Protei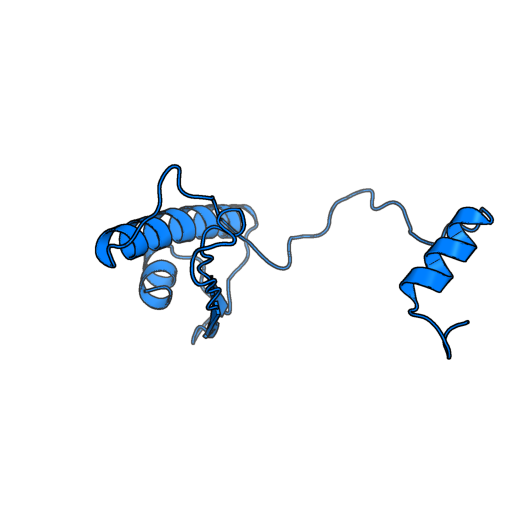n AF-A0A925KPD7-F1 (afdb_monomer)

Radius of gyration: 19.52 Å; Cα contacts (8 Å, |Δi|>4): 108; chains: 1; bounding box: 54×29×45 Å

Mean predicted aligned error: 7.33 Å

Foldseek 3Di:
DVVVDPPVVVLVVCVVVVNPSDDDDPDDDQDPDFFFDDDDPDDDDDPVVVLVVLLVGLLVSLVVCVVSVHWDQKDKDWDWDDPVPPVDDTDIDMDMGGDPDTHSDSVSRSVRRD

Structure (mmCIF, N/CA/C/O backbone):
data_AF-A0A925KPD7-F1
#
_entry.id   AF-A0A925KPD7-F1
#
loop_
_atom_site.group_PDB
_atom_site.id
_atom_site.type_symbol
_atom_site.label_atom_id
_atom_site.label_alt_id
_atom_site.label_comp_id
_atom_site.label_asym_id
_atom_site.label_entity_id
_atom_site.label_seq_id
_atom_site.pdbx_PDB_ins_code
_atom_site.Cartn_x
_atom_site.Cartn_y
_atom_site.Cartn_z
_at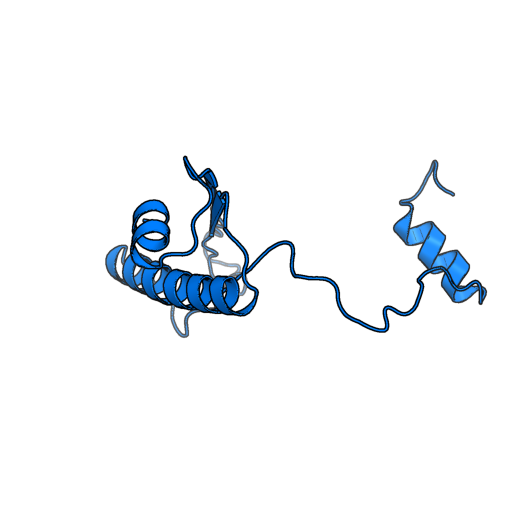om_site.occupancy
_atom_site.B_iso_or_equiv
_atom_site.auth_seq_id
_atom_site.auth_comp_id
_atom_site.auth_asym_id
_atom_site.auth_atom_id
_atom_site.pdbx_PDB_model_num
ATOM 1 N N . MET A 1 1 ? 35.034 -10.881 5.343 1.00 62.22 1 MET A N 1
ATOM 2 C CA . MET A 1 1 ? 34.018 -9.884 5.764 1.00 62.22 1 MET A CA 1
ATOM 3 C C . MET A 1 1 ? 32.600 -10.379 5.494 1.00 62.22 1 MET A C 1
ATOM 5 O O . MET A 1 1 ? 31.810 -10.313 6.424 1.00 62.22 1 MET A O 1
ATOM 9 N N . ARG A 1 2 ? 32.299 -10.940 4.310 1.00 62.38 2 ARG A N 1
ATOM 10 C CA . ARG A 1 2 ? 30.981 -11.535 3.984 1.00 62.38 2 ARG A CA 1
ATOM 11 C C . ARG A 1 2 ? 30.496 -12.649 4.915 1.00 62.38 2 ARG A C 1
ATOM 13 O O . ARG A 1 2 ? 29.308 -12.709 5.187 1.00 62.38 2 ARG A O 1
ATOM 20 N N . ASP A 1 3 ? 31.399 -13.463 5.458 1.00 72.25 3 ASP A N 1
ATOM 21 C CA . ASP A 1 3 ? 31.005 -14.567 6.355 1.00 72.25 3 ASP A CA 1
ATOM 22 C C . ASP A 1 3 ? 30.599 -14.100 7.763 1.00 72.25 3 ASP A C 1
ATOM 24 O O . ASP A 1 3 ? 30.051 -14.870 8.543 1.00 72.25 3 ASP A O 1
ATOM 28 N N . ARG A 1 4 ? 30.889 -12.838 8.113 1.00 75.12 4 ARG A N 1
ATOM 29 C CA . ARG A 1 4 ? 30.629 -12.267 9.448 1.00 75.12 4 ARG A CA 1
ATOM 30 C C . ARG A 1 4 ? 29.674 -11.077 9.434 1.00 75.12 4 ARG A C 1
ATOM 32 O O . ARG A 1 4 ? 29.103 -10.758 10.471 1.00 75.12 4 ARG A O 1
ATOM 39 N N . PHE A 1 5 ? 29.525 -10.401 8.297 1.00 78.12 5 PHE A N 1
ATOM 40 C CA . PHE A 1 5 ? 28.769 -9.160 8.175 1.00 78.12 5 PHE A CA 1
ATOM 41 C C . PHE A 1 5 ? 28.046 -9.085 6.831 1.00 78.12 5 PHE A C 1
ATOM 43 O O . PHE A 1 5 ? 28.452 -9.714 5.855 1.00 78.12 5 PHE A O 1
ATOM 50 N N . SER A 1 6 ? 26.977 -8.288 6.772 1.00 85.12 6 SER A N 1
ATOM 51 C CA . SER A 1 6 ? 26.189 -8.138 5.549 1.00 85.12 6 SER A CA 1
ATOM 52 C C . SER A 1 6 ? 27.018 -7.542 4.406 1.00 85.12 6 SER A C 1
ATOM 54 O O . SER A 1 6 ? 27.937 -6.746 4.614 1.00 85.12 6 SER A O 1
ATOM 56 N N . VAL A 1 7 ? 26.630 -7.867 3.170 1.00 82.69 7 VAL A N 1
ATOM 57 C CA . VAL A 1 7 ? 27.203 -7.273 1.947 1.00 82.69 7 VAL A CA 1
ATOM 58 C C . VAL A 1 7 ? 27.102 -5.740 1.964 1.00 82.69 7 VAL A C 1
ATOM 60 O O . VAL A 1 7 ? 27.928 -5.057 1.364 1.00 82.69 7 VAL A O 1
ATOM 63 N N . VAL A 1 8 ? 26.125 -5.184 2.692 1.00 83.88 8 VAL A N 1
ATOM 64 C CA . VAL A 1 8 ? 25.983 -3.736 2.893 1.00 83.88 8 VAL A CA 1
ATOM 65 C C . VAL A 1 8 ? 27.158 -3.180 3.693 1.00 83.88 8 VAL A C 1
ATOM 67 O O . VAL A 1 8 ? 27.782 -2.230 3.235 1.00 83.88 8 VAL A O 1
ATOM 70 N N . MET A 1 9 ? 27.516 -3.794 4.828 1.00 85.12 9 MET A N 1
ATOM 71 C CA . MET A 1 9 ? 28.649 -3.329 5.638 1.00 85.12 9 MET A CA 1
ATOM 72 C C . MET A 1 9 ? 29.960 -3.382 4.843 1.00 85.12 9 MET A C 1
ATOM 74 O O . MET A 1 9 ? 30.741 -2.435 4.873 1.00 85.12 9 MET A O 1
ATOM 78 N N . GLU A 1 10 ? 30.191 -4.466 4.102 1.00 85.12 10 GLU A N 1
ATOM 79 C CA . GLU A 1 10 ? 31.385 -4.602 3.265 1.00 85.12 10 GLU A CA 1
ATOM 80 C C . GLU A 1 10 ? 31.469 -3.490 2.206 1.00 85.12 10 GLU A C 1
ATOM 82 O O . GLU A 1 10 ? 32.511 -2.847 2.073 1.00 85.12 10 GLU A O 1
ATOM 87 N N . ARG A 1 11 ? 30.363 -3.203 1.505 1.00 83.06 11 ARG A N 1
ATOM 88 C CA . ARG A 1 11 ? 30.287 -2.107 0.525 1.00 83.06 11 ARG A CA 1
ATOM 89 C C . ARG A 1 11 ? 30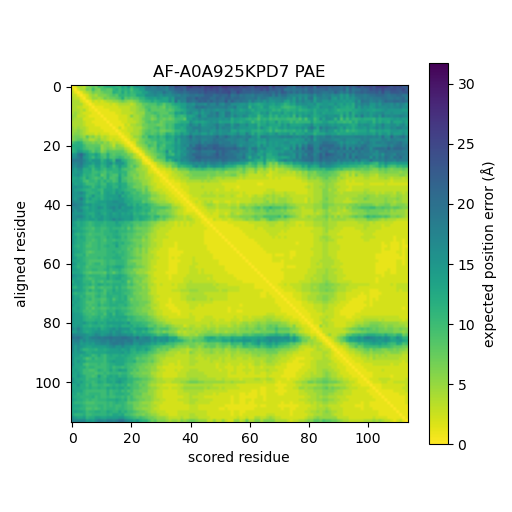.499 -0.739 1.165 1.00 83.06 11 ARG A C 1
ATOM 91 O O . ARG A 1 11 ? 31.162 0.101 0.569 1.00 83.06 11 ARG A O 1
ATOM 98 N N . THR A 1 12 ? 29.987 -0.514 2.375 1.00 83.81 12 THR A N 1
ATOM 99 C CA . THR A 1 12 ? 30.240 0.724 3.124 1.00 83.81 12 THR A CA 1
ATOM 100 C C . THR A 1 12 ? 31.726 0.880 3.444 1.00 83.81 12 THR A C 1
ATOM 102 O O . THR A 1 12 ? 32.285 1.946 3.205 1.00 83.81 12 THR A O 1
ATOM 105 N N . VAL A 1 13 ? 32.394 -0.179 3.918 1.00 87.25 13 VAL A N 1
ATOM 106 C CA . VAL A 1 13 ? 33.840 -0.150 4.202 1.00 87.25 13 VAL A CA 1
ATOM 107 C C . VAL A 1 13 ? 34.650 0.119 2.934 1.00 87.25 13 VAL A C 1
ATOM 109 O O . VAL A 1 13 ? 35.588 0.912 2.967 1.00 87.25 13 VAL A O 1
ATOM 112 N N . MET A 1 14 ? 34.295 -0.511 1.814 1.00 85.50 14 MET A N 1
ATOM 113 C CA . MET A 1 14 ? 34.955 -0.271 0.528 1.00 85.50 14 MET A CA 1
ATOM 114 C C . MET A 1 14 ? 34.718 1.163 0.018 1.00 85.50 14 MET A C 1
ATOM 116 O O . MET A 1 14 ? 35.670 1.816 -0.403 1.00 85.50 14 MET A O 1
ATOM 120 N N . GLY A 1 15 ? 33.497 1.690 0.156 1.00 85.44 15 GLY A N 1
ATOM 121 C CA . GLY A 1 15 ? 33.158 3.083 -0.152 1.00 85.44 15 GLY A CA 1
ATOM 122 C C . GLY A 1 15 ? 33.977 4.095 0.650 1.00 85.44 15 GLY A C 1
ATOM 123 O O . GLY A 1 15 ? 34.561 5.010 0.076 1.00 85.44 15 GLY A O 1
ATOM 124 N N . LEU A 1 16 ? 34.101 3.890 1.966 1.00 87.38 16 LEU A N 1
ATOM 125 C CA . LEU A 1 16 ? 34.934 4.729 2.841 1.00 87.38 16 LEU A CA 1
ATOM 126 C C . LEU A 1 16 ? 36.432 4.642 2.510 1.00 87.38 16 LEU A C 1
ATOM 128 O O . LEU A 1 16 ? 37.184 5.561 2.817 1.00 87.38 16 LEU A O 1
ATOM 132 N N . ARG A 1 17 ? 36.868 3.557 1.862 1.00 89.31 17 ARG A N 1
ATOM 133 C CA . ARG A 1 17 ? 38.230 3.384 1.331 1.00 89.31 17 ARG A CA 1
ATOM 134 C C . ARG A 1 17 ? 38.409 3.972 -0.075 1.00 89.31 17 ARG A C 1
ATOM 136 O O . ARG A 1 17 ? 39.431 3.721 -0.703 1.00 89.31 17 ARG A O 1
ATOM 143 N N . GLY A 1 18 ? 37.432 4.730 -0.574 1.00 84.25 18 GLY A N 1
ATOM 144 C CA . GLY A 1 18 ? 37.491 5.390 -1.879 1.00 84.25 18 GLY A CA 1
ATOM 145 C C . GLY A 1 18 ? 37.152 4.486 -3.066 1.00 84.25 18 GLY A C 1
ATOM 146 O O . GLY A 1 18 ? 37.285 4.912 -4.210 1.00 84.25 18 GLY A O 1
ATOM 147 N N . VAL A 1 19 ? 36.695 3.252 -2.832 1.00 83.81 19 VAL A N 1
ATOM 148 C CA . VAL A 1 19 ? 36.223 2.369 -3.904 1.00 83.81 19 VAL A CA 1
ATOM 149 C C . VAL A 1 19 ? 34.765 2.705 -4.196 1.00 83.81 19 VAL A C 1
ATOM 151 O O . VAL A 1 19 ? 33.897 2.494 -3.349 1.00 83.81 19 VAL A O 1
ATOM 154 N N . SER A 1 20 ? 34.471 3.202 -5.398 1.00 79.00 20 SER A N 1
ATOM 155 C CA . SER A 1 20 ? 33.087 3.449 -5.815 1.00 79.00 20 SER A CA 1
ATOM 156 C C . SER A 1 20 ? 32.313 2.127 -5.888 1.00 79.00 20 SER A C 1
ATOM 158 O O . SER A 1 20 ? 32.510 1.320 -6.792 1.00 79.00 20 SER A O 1
ATOM 160 N N . CYS A 1 21 ? 31.464 1.877 -4.889 1.00 74.88 21 CYS A N 1
ATOM 161 C CA . CYS A 1 21 ? 30.694 0.634 -4.751 1.00 74.88 21 CYS A CA 1
ATOM 162 C C . CYS A 1 21 ? 29.244 0.758 -5.244 1.00 74.88 21 CYS A C 1
ATOM 164 O O . CYS A 1 21 ? 28.509 -0.232 -5.238 1.00 74.88 21 CYS A O 1
ATOM 166 N N . LEU A 1 22 ? 28.823 1.967 -5.622 1.00 71.94 22 LEU A N 1
ATOM 167 C CA . LEU A 1 22 ? 27.496 2.292 -6.135 1.00 71.94 22 LEU A CA 1
ATOM 168 C C . LEU A 1 22 ? 27.679 3.176 -7.367 1.00 71.94 22 LEU A C 1
ATOM 170 O O . LEU A 1 22 ? 28.308 4.229 -7.282 1.00 71.94 22 LEU A O 1
ATOM 174 N N . ALA A 1 23 ? 27.149 2.739 -8.507 1.00 72.25 23 ALA A N 1
ATOM 175 C CA . ALA A 1 23 ? 27.098 3.582 -9.691 1.00 72.25 23 ALA A CA 1
ATOM 176 C C . ALA A 1 23 ? 26.094 4.719 -9.461 1.00 72.25 23 ALA A C 1
ATOM 178 O O . ALA A 1 23 ? 25.049 4.513 -8.839 1.00 72.25 23 ALA A O 1
ATOM 179 N N . LEU A 1 24 ? 26.413 5.911 -9.961 1.00 70.81 24 LEU A N 1
ATOM 180 C CA . LEU A 1 24 ? 25.458 7.008 -9.997 1.00 70.81 24 LEU A CA 1
ATOM 181 C C . LEU A 1 24 ? 24.394 6.672 -11.052 1.00 70.81 24 LEU A C 1
ATOM 183 O O . LEU A 1 24 ? 24.722 6.480 -12.220 1.00 70.81 24 LEU A O 1
ATOM 187 N N . GLU A 1 25 ? 23.133 6.566 -10.644 1.00 70.75 25 GLU A N 1
ATOM 188 C CA . GLU A 1 25 ? 22.024 6.391 -11.583 1.00 70.75 25 GLU A CA 1
ATOM 189 C C . GLU A 1 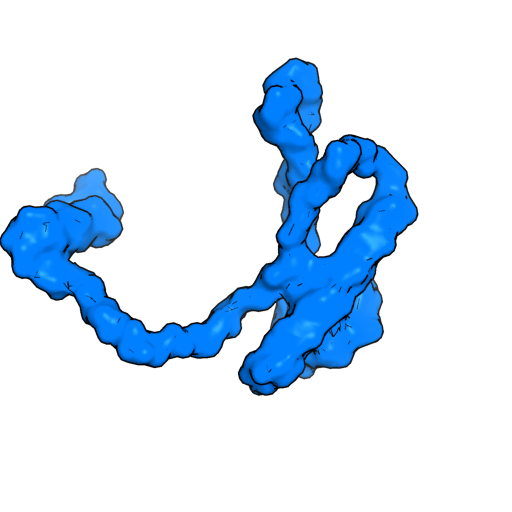25 ? 21.656 7.759 -12.178 1.00 70.75 25 GLU A C 1
ATOM 191 O O . GLU A 1 25 ? 21.148 8.628 -11.473 1.00 70.75 25 GLU A O 1
ATOM 196 N N . GLU A 1 26 ? 21.914 7.964 -13.473 1.00 70.00 26 GLU A N 1
ATOM 197 C CA . GLU A 1 26 ? 21.578 9.218 -14.175 1.00 70.00 26 GLU A CA 1
ATOM 198 C C . GLU A 1 26 ? 20.065 9.388 -14.389 1.00 70.00 26 GLU A C 1
ATOM 200 O O . GLU A 1 26 ? 19.551 10.506 -14.431 1.00 70.00 26 GLU A O 1
ATOM 205 N N . VAL A 1 27 ? 19.334 8.272 -14.487 1.00 78.19 27 VAL A N 1
ATOM 206 C CA . VAL A 1 27 ? 17.873 8.235 -14.611 1.00 78.19 27 VAL A CA 1
ATOM 207 C C . VAL A 1 27 ? 17.323 7.235 -13.605 1.00 78.19 27 VAL A C 1
ATOM 209 O O . VAL A 1 27 ? 17.661 6.052 -13.647 1.00 78.19 27 VAL A O 1
ATOM 212 N N . ALA A 1 28 ? 16.447 7.702 -12.714 1.00 79.88 28 ALA A N 1
ATOM 213 C CA . ALA A 1 28 ? 15.823 6.839 -11.721 1.00 79.88 28 ALA A CA 1
ATOM 214 C C . ALA A 1 28 ? 14.949 5.769 -12.409 1.00 79.88 28 ALA A C 1
ATOM 216 O O . ALA A 1 28 ? 14.082 6.120 -13.220 1.00 79.88 28 ALA A O 1
ATOM 217 N N . PRO A 1 29 ? 15.123 4.475 -12.086 1.00 85.62 29 PRO A N 1
ATOM 218 C CA . PRO A 1 29 ? 14.328 3.416 -12.686 1.00 85.62 29 PRO A CA 1
ATOM 219 C C . PRO A 1 29 ? 12.844 3.537 -12.295 1.00 85.62 29 PRO A C 1
ATOM 221 O O . PRO A 1 29 ? 12.514 4.089 -11.236 1.00 85.62 29 PRO A O 1
ATOM 224 N N . PRO A 1 30 ? 11.922 2.979 -13.105 1.00 87.50 30 PRO A N 1
ATOM 225 C CA . PRO A 1 30 ? 10.508 2.917 -12.756 1.00 87.50 30 PRO A CA 1
ATOM 226 C C . PRO A 1 30 ? 10.299 2.289 -11.376 1.00 87.50 30 PRO A C 1
ATOM 228 O O . PRO A 1 30 ? 10.925 1.284 -11.023 1.00 87.50 30 PRO A O 1
ATOM 231 N N . LYS A 1 31 ? 9.391 2.865 -10.583 1.00 89.81 31 LYS A N 1
ATOM 232 C CA . LYS A 1 31 ? 9.130 2.370 -9.231 1.00 89.81 31 LYS A CA 1
ATOM 233 C C . LYS A 1 31 ? 8.542 0.968 -9.301 1.00 89.81 31 LYS A C 1
ATOM 235 O O . LYS A 1 31 ? 7.533 0.755 -9.968 1.00 89.81 31 LYS A O 1
ATOM 240 N N . LYS A 1 32 ? 9.135 0.042 -8.549 1.00 92.12 32 LYS A N 1
ATOM 241 C CA . LYS A 1 32 ? 8.627 -1.332 -8.392 1.00 92.12 32 LYS A CA 1
ATOM 242 C C . LYS A 1 32 ? 7.430 -1.421 -7.439 1.00 92.12 32 LYS A C 1
ATOM 244 O O . LYS A 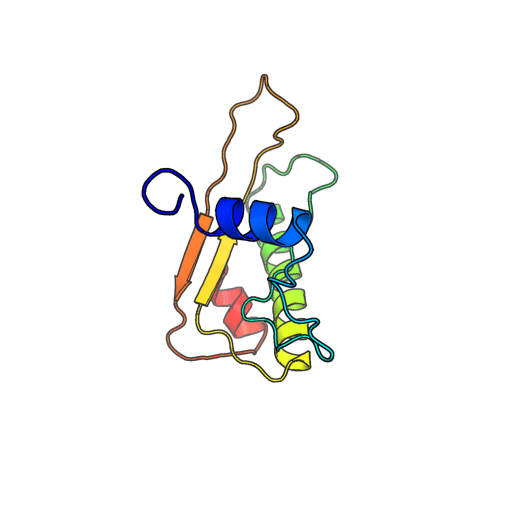1 32 ? 6.741 -2.431 -7.421 1.00 92.12 32 LYS A O 1
ATOM 249 N N . GLN A 1 33 ? 7.195 -0.376 -6.644 1.00 94.25 33 GLN A N 1
ATOM 250 C CA . GLN A 1 33 ? 6.074 -0.256 -5.713 1.00 94.25 33 GLN A CA 1
ATOM 251 C C . GLN A 1 33 ? 5.571 1.190 -5.681 1.00 94.25 33 GLN A C 1
ATOM 253 O O . GLN A 1 33 ? 6.363 2.137 -5.711 1.00 94.25 33 GLN A O 1
ATOM 258 N N . ILE A 1 34 ? 4.252 1.366 -5.603 1.00 95.62 34 ILE A N 1
ATOM 259 C CA . ILE A 1 34 ? 3.609 2.679 -5.526 1.00 95.62 34 ILE A CA 1
ATOM 260 C C . ILE A 1 34 ? 2.810 2.762 -4.237 1.00 95.62 34 ILE A C 1
ATOM 262 O O . ILE A 1 34 ? 1.809 2.076 -4.066 1.00 95.62 34 ILE A O 1
ATOM 266 N N . THR A 1 35 ? 3.234 3.669 -3.360 1.00 95.62 35 THR A N 1
ATOM 267 C CA . THR A 1 35 ? 2.611 3.858 -2.051 1.00 95.62 35 THR A CA 1
ATOM 268 C C . THR A 1 35 ? 2.006 5.252 -1.935 1.00 95.62 35 THR A C 1
ATOM 270 O O . THR A 1 35 ? 2.553 6.268 -2.396 1.00 95.62 35 THR A O 1
ATOM 273 N N . SER A 1 36 ? 0.851 5.316 -1.285 1.00 95.50 36 SER A N 1
ATOM 274 C CA . SER A 1 36 ? 0.265 6.551 -0.787 1.00 95.50 36 SER A CA 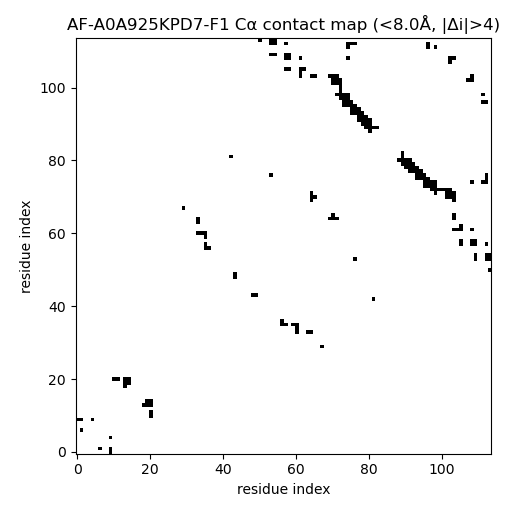1
ATOM 275 C C . SER A 1 36 ? -0.139 6.328 0.662 1.00 95.50 36 SER A C 1
ATOM 277 O O . SER A 1 36 ? -1.151 5.701 0.926 1.00 95.50 36 SER A O 1
ATOM 279 N N . SER A 1 37 ? 0.664 6.821 1.597 1.00 93.19 37 SER A N 1
ATOM 280 C CA . SER A 1 37 ? 0.384 6.742 3.030 1.00 93.19 37 SER A CA 1
ATOM 281 C C . SER A 1 37 ? 0.588 8.109 3.678 1.00 93.19 37 SER A C 1
ATOM 283 O O . SER A 1 37 ? 1.382 8.940 3.208 1.00 93.19 37 SER A O 1
ATOM 285 N N . ARG A 1 38 ? -0.182 8.369 4.733 1.00 90.38 38 ARG A N 1
ATOM 286 C CA . ARG A 1 38 ? -0.113 9.572 5.564 1.00 90.38 38 ARG A CA 1
ATOM 287 C C . ARG A 1 38 ? -0.474 9.191 6.994 1.00 90.38 38 ARG A C 1
ATOM 289 O O . ARG A 1 38 ? -1.339 8.344 7.196 1.00 90.38 38 ARG A O 1
ATOM 296 N N . SER A 1 39 ? 0.176 9.833 7.956 1.00 90.06 39 SER A N 1
ATOM 297 C CA . SER A 1 39 ? -0.273 9.802 9.346 1.00 90.06 39 SER A CA 1
ATOM 298 C C . SER A 1 39 ? -1.556 10.617 9.484 1.00 90.06 39 SER A C 1
ATOM 300 O O . SER A 1 39 ? -1.722 11.634 8.806 1.00 90.06 39 SER A O 1
ATOM 302 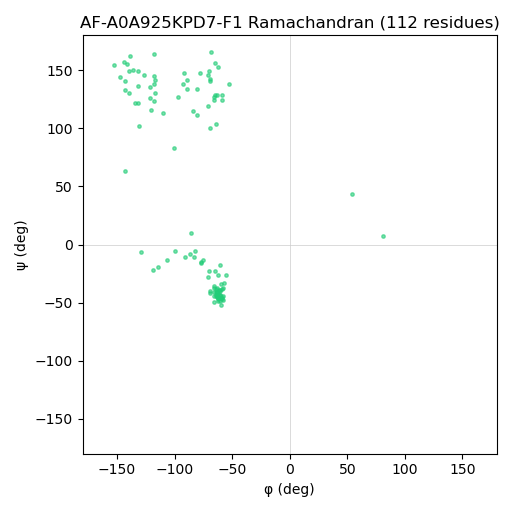N N . PHE A 1 40 ? -2.447 10.181 10.366 1.00 89.75 40 PHE A N 1
ATOM 303 C CA . PHE A 1 40 ? -3.635 10.944 10.728 1.00 89.75 40 PHE A CA 1
ATOM 304 C C . PHE A 1 40 ? -3.265 12.067 11.704 1.00 89.75 40 PHE A C 1
ATOM 306 O O . PHE A 1 40 ? -2.348 11.913 12.510 1.00 89.75 40 PHE A O 1
ATOM 313 N N . GLY A 1 41 ? -3.970 13.201 11.627 1.00 87.81 41 GLY A N 1
ATOM 314 C CA . GLY A 1 41 ? -3.770 14.316 12.562 1.00 87.81 41 GLY A CA 1
ATOM 315 C C . GLY A 1 41 ? -4.255 14.005 13.982 1.00 87.81 41 GLY A C 1
ATOM 316 O O . GLY A 1 41 ? -3.779 14.602 14.942 1.00 87.81 41 GLY A O 1
ATOM 317 N N . GLN A 1 42 ? -5.177 13.051 14.111 1.00 87.50 42 GLN A N 1
ATOM 318 C CA . GLN A 1 42 ? -5.694 12.527 15.372 1.00 87.50 42 GLN A CA 1
ATOM 319 C C . GLN A 1 42 ? -5.836 11.005 15.272 1.00 87.50 42 GLN A C 1
ATOM 321 O O . GLN A 1 42 ? -5.821 10.449 14.173 1.00 87.50 42 GLN A O 1
ATOM 326 N N . SER A 1 43 ? -5.944 10.322 16.412 1.00 88.50 43 SER A N 1
ATOM 327 C CA . SER A 1 43 ? -6.163 8.874 16.431 1.00 88.50 43 SER A CA 1
ATOM 328 C C . SER A 1 43 ? -7.530 8.527 15.842 1.00 88.50 43 SER A C 1
ATOM 330 O O . SER A 1 43 ? -8.545 9.032 16.310 1.00 88.50 43 SER A O 1
ATOM 332 N N . VAL A 1 44 ? -7.543 7.630 14.857 1.00 90.19 44 VAL A N 1
ATOM 333 C CA . VAL A 1 44 ? -8.763 7.104 14.233 1.00 90.19 44 VAL A CA 1
ATOM 334 C C . VAL A 1 44 ? -9.111 5.764 14.873 1.00 90.19 44 VAL A C 1
ATOM 336 O O . VAL A 1 44 ? -8.271 4.865 14.911 1.00 90.19 44 VAL A O 1
ATOM 339 N N . ALA A 1 45 ? -10.345 5.632 15.357 1.00 88.56 45 ALA A N 1
ATOM 340 C CA . ALA A 1 45 ? -10.865 4.392 15.944 1.00 88.56 45 ALA A CA 1
ATOM 341 C C . ALA A 1 45 ? -12.013 3.772 15.126 1.00 88.56 45 ALA A C 1
ATOM 343 O O . ALA A 1 45 ? -12.299 2.584 15.265 1.00 88.56 45 ALA A O 1
ATOM 344 N N . GLY A 1 46 ? -12.673 4.557 14.267 1.00 93.19 46 GLY A N 1
ATOM 345 C CA . GLY A 1 46 ? -13.807 4.105 13.471 1.00 93.19 46 GLY A CA 1
ATOM 346 C C . GLY A 1 46 ? -13.390 3.324 12.225 1.00 93.19 46 GLY A C 1
ATOM 347 O O . GLY A 1 46 ? -12.547 3.768 11.446 1.00 93.19 46 GLY A O 1
ATOM 348 N N . LEU A 1 47 ? -14.047 2.187 11.976 1.00 92.81 47 LEU A N 1
ATOM 349 C CA . LEU A 1 47 ? -13.845 1.422 10.741 1.00 92.81 47 LEU A CA 1
ATOM 350 C C . LEU A 1 47 ? -14.207 2.249 9.499 1.00 92.81 47 LEU A C 1
ATOM 352 O O . LEU A 1 47 ? -13.512 2.177 8.491 1.00 92.81 47 LEU A O 1
ATOM 356 N N . GLN A 1 48 ? -15.272 3.049 9.569 1.00 94.94 48 GLN A N 1
ATOM 357 C CA . GLN A 1 48 ? -15.721 3.872 8.446 1.00 94.94 48 GLN A CA 1
ATOM 358 C C . GLN A 1 48 ? -14.662 4.904 8.027 1.00 94.94 48 GLN A C 1
ATOM 360 O O . GLN A 1 48 ? -14.313 4.980 6.852 1.00 94.94 48 GLN A O 1
ATOM 365 N N . GLU A 1 49 ? -14.079 5.616 8.992 1.00 93.88 49 GLU A N 1
ATOM 366 C CA . GLU A 1 49 ? -12.994 6.576 8.752 1.00 93.88 49 GLU A CA 1
ATOM 367 C C . GLU A 1 49 ? -11.764 5.899 8.126 1.00 93.88 49 GLU A C 1
ATOM 369 O O . GLU A 1 49 ? -11.148 6.433 7.200 1.00 93.88 49 GLU A O 1
ATOM 374 N N . LEU A 1 50 ? -11.426 4.683 8.575 1.00 93.56 50 LEU A N 1
ATOM 375 C CA . LEU A 1 50 ? -10.345 3.900 7.975 1.00 93.56 50 LEU A CA 1
ATOM 376 C C . LEU A 1 50 ? -10.652 3.523 6.520 1.00 93.56 50 LEU A C 1
ATOM 378 O O . LEU A 1 50 ? -9.778 3.657 5.664 1.00 93.56 50 LEU A O 1
ATOM 382 N N . ARG A 1 51 ? -11.882 3.095 6.210 1.00 95.19 51 ARG A N 1
ATOM 383 C CA . ARG A 1 51 ? -12.295 2.756 4.835 1.00 95.19 51 ARG A CA 1
ATOM 384 C C . ARG A 1 51 ? -12.237 3.968 3.908 1.00 95.19 51 ARG A C 1
ATOM 386 O O . ARG A 1 51 ? -11.780 3.849 2.769 1.00 95.19 51 ARG A O 1
ATOM 393 N N . GLU A 1 52 ? -12.656 5.134 4.387 1.00 95.31 52 GLU A N 1
ATOM 394 C CA . GLU A 1 52 ? -12.570 6.395 3.645 1.00 95.31 52 GLU A CA 1
ATOM 395 C C . GLU A 1 52 ? -11.113 6.782 3.372 1.00 95.31 52 GLU A C 1
ATOM 397 O O . GLU A 1 52 ? -10.750 7.116 2.237 1.00 95.31 52 GLU A O 1
ATOM 402 N N . ALA A 1 53 ? -10.246 6.650 4.379 1.00 95.38 53 ALA A N 1
ATOM 403 C CA . ALA A 1 53 ? -8.820 6.905 4.236 1.00 95.38 53 ALA A CA 1
ATOM 404 C C . ALA A 1 53 ? -8.161 5.953 3.226 1.00 95.38 53 ALA A C 1
ATOM 406 O O . ALA A 1 53 ? -7.468 6.414 2.315 1.00 95.38 53 ALA A O 1
ATOM 407 N N . VAL A 1 54 ? -8.418 4.643 3.331 1.00 95.88 54 VAL A N 1
ATOM 408 C CA . VAL A 1 54 ? -7.917 3.631 2.386 1.00 95.88 54 VAL A CA 1
ATOM 409 C C . VAL A 1 54 ? -8.393 3.938 0.968 1.00 95.88 54 VAL A C 1
ATOM 411 O O . VAL A 1 54 ? -7.577 3.968 0.049 1.00 95.88 54 VAL A O 1
ATOM 414 N N . THR A 1 55 ? -9.670 4.277 0.785 1.00 97.19 55 THR A N 1
ATOM 415 C CA . THR A 1 55 ? -10.232 4.639 -0.526 1.00 97.19 55 THR A CA 1
ATOM 416 C C . THR A 1 55 ? -9.533 5.860 -1.132 1.00 97.19 55 THR A C 1
ATOM 418 O O . THR A 1 55 ? -9.129 5.846 -2.300 1.00 97.19 55 THR A O 1
ATOM 421 N N . CYS A 1 56 ? -9.326 6.912 -0.335 1.00 97.00 56 CYS A N 1
ATOM 422 C CA . CYS A 1 56 ? -8.628 8.126 -0.759 1.00 97.00 56 CYS A CA 1
ATOM 423 C C . CYS A 1 56 ? -7.166 7.836 -1.139 1.00 97.00 56 CYS A C 1
ATOM 425 O O . CYS A 1 56 ? -6.665 8.284 -2.177 1.00 97.00 56 CYS A O 1
ATOM 427 N N . TYR A 1 57 ? -6.468 7.050 -0.323 1.00 97.25 57 TYR A N 1
ATOM 428 C CA . TYR A 1 57 ? -5.073 6.697 -0.555 1.00 97.25 57 TYR A CA 1
ATOM 429 C C . TYR A 1 57 ? -4.896 5.773 -1.757 1.00 97.25 57 TYR A C 1
ATOM 431 O O . TYR A 1 57 ? -4.001 6.020 -2.571 1.00 97.25 57 TYR A O 1
ATOM 439 N N . MET A 1 58 ? -5.767 4.779 -1.922 1.00 97.62 58 MET A N 1
ATOM 440 C CA . MET A 1 58 ? -5.733 3.870 -3.063 1.00 97.62 58 MET A CA 1
ATOM 441 C C . MET A 1 58 ? -6.049 4.606 -4.366 1.00 97.62 58 MET A C 1
ATOM 443 O O . MET A 1 58 ? -5.370 4.394 -5.367 1.00 97.62 58 MET A O 1
ATOM 447 N N . THR A 1 59 ? -6.972 5.573 -4.338 1.00 97.81 59 THR A N 1
ATOM 448 C CA . THR A 1 59 ? -7.246 6.459 -5.482 1.00 97.81 59 THR A CA 1
ATOM 449 C C . THR A 1 59 ? -6.000 7.232 -5.915 1.00 97.81 59 THR A C 1
ATOM 451 O O . THR A 1 59 ? -5.624 7.216 -7.090 1.00 97.81 59 THR A O 1
ATOM 454 N N . ARG A 1 60 ? -5.283 7.838 -4.961 1.00 97.81 60 ARG A N 1
ATOM 455 C CA . ARG A 1 60 ? -4.022 8.549 -5.237 1.00 97.81 60 ARG A CA 1
ATOM 456 C C . ARG A 1 60 ? -2.911 7.613 -5.715 1.00 97.81 60 ARG A C 1
ATOM 458 O O . ARG A 1 60 ? -2.078 8.015 -6.529 1.00 97.81 60 ARG A O 1
ATOM 465 N N . ALA A 1 61 ? -2.851 6.387 -5.196 1.00 97.12 61 ALA A N 1
ATOM 466 C CA . ALA A 1 61 ? -1.902 5.376 -5.655 1.00 97.12 61 ALA A CA 1
ATOM 467 C C . ALA A 1 61 ? -2.198 4.962 -7.105 1.00 97.12 61 ALA A C 1
ATOM 469 O O . ALA A 1 61 ? -1.284 4.954 -7.926 1.00 97.12 61 ALA A O 1
ATOM 470 N N . ALA A 1 62 ? -3.468 4.738 -7.444 1.00 97.44 62 ALA A N 1
ATOM 471 C CA . ALA A 1 62 ? -3.911 4.407 -8.794 1.00 97.44 62 ALA A CA 1
ATOM 472 C C . ALA A 1 62 ? -3.590 5.529 -9.802 1.00 97.44 62 ALA A C 1
ATOM 474 O O . ALA A 1 62 ? -3.119 5.266 -10.905 1.00 97.44 62 ALA A O 1
ATOM 475 N N . GLU A 1 63 ? -3.737 6.804 -9.420 1.00 97.81 63 GLU A N 1
ATOM 476 C CA . GLU A 1 63 ? -3.287 7.918 -10.268 1.00 97.81 63 GLU A CA 1
ATOM 477 C C . GLU A 1 63 ? -1.780 7.885 -10.548 1.00 97.81 63 GLU A C 1
ATOM 479 O O . GLU A 1 63 ? -1.350 8.121 -11.675 1.00 97.81 63 GLU A O 1
ATOM 484 N N . LYS A 1 64 ? -0.956 7.614 -9.528 1.00 96.69 64 LYS A N 1
ATOM 485 C CA . LYS A 1 64 ? 0.502 7.495 -9.695 1.00 96.69 64 LYS A CA 1
ATOM 486 C C . LYS A 1 64 ? 0.861 6.305 -10.590 1.00 96.69 64 LYS A C 1
ATOM 488 O O . LYS A 1 64 ? 1.765 6.431 -11.410 1.00 96.69 64 LYS A O 1
ATOM 493 N N . LEU A 1 65 ? 0.138 5.196 -10.450 1.00 96.75 65 LEU A N 1
ATOM 494 C CA . LEU A 1 65 ? 0.291 3.988 -11.258 1.00 96.75 65 LEU A CA 1
ATOM 495 C C . LEU A 1 65 ? 0.029 4.270 -12.743 1.00 96.75 65 LEU A C 1
ATOM 497 O O . LEU A 1 65 ? 0.892 3.999 -13.577 1.00 96.75 65 LEU A O 1
ATOM 501 N N . ARG A 1 66 ? -1.080 4.953 -13.051 1.00 96.81 66 ARG A N 1
ATOM 502 C CA . ARG A 1 66 ? -1.409 5.387 -14.417 1.00 96.81 66 ARG A CA 1
ATOM 503 C C . ARG A 1 66 ? -0.401 6.382 -14.987 1.00 96.81 66 ARG A C 1
ATOM 505 O O . ARG A 1 66 ? -0.003 6.252 -16.140 1.00 96.81 66 ARG A O 1
ATOM 512 N N . ARG A 1 67 ? 0.077 7.345 -14.184 1.00 96.56 67 ARG A N 1
ATOM 513 C CA . ARG A 1 67 ? 1.143 8.280 -14.611 1.00 96.56 67 ARG A CA 1
ATOM 514 C C . ARG A 1 67 ? 2.433 7.546 -14.997 1.00 96.56 67 ARG A C 1
ATOM 516 O O . ARG A 1 67 ? 3.115 7.985 -15.915 1.00 96.56 67 ARG A O 1
ATOM 523 N N . GLN A 1 68 ? 2.745 6.433 -14.331 1.00 95.00 68 GLN A N 1
ATOM 524 C CA . GLN A 1 68 ? 3.893 5.583 -14.657 1.00 95.00 68 GLN A CA 1
ATOM 525 C C . GLN A 1 68 ? 3.611 4.591 -15.806 1.00 95.00 68 GLN A C 1
ATOM 527 O O . GLN A 1 68 ? 4.535 3.917 -16.249 1.00 95.00 68 GLN A O 1
ATOM 532 N N . ARG A 1 69 ? 2.368 4.505 -16.308 1.00 96.06 69 ARG A N 1
ATOM 533 C CA . ARG A 1 69 ? 1.926 3.513 -17.310 1.00 96.06 69 ARG A CA 1
ATOM 534 C C . ARG A 1 69 ? 2.222 2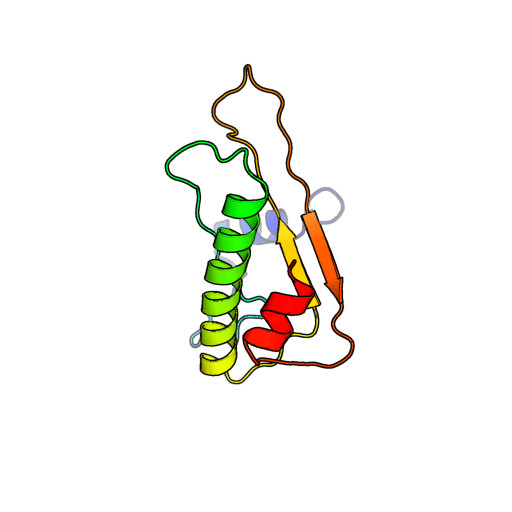.069 -16.877 1.00 96.06 69 ARG A C 1
ATOM 536 O O . ARG A 1 69 ? 2.729 1.270 -17.658 1.00 96.06 69 ARG A O 1
ATOM 543 N N . ALA A 1 70 ? 1.945 1.761 -15.612 1.00 96.00 70 ALA A N 1
ATOM 544 C CA . ALA A 1 70 ? 2.154 0.442 -15.020 1.00 96.00 70 ALA A CA 1
ATOM 545 C C . ALA A 1 70 ? 0.826 -0.173 -14.552 1.00 96.00 70 ALA A C 1
ATOM 547 O O . ALA A 1 70 ? -0.163 0.536 -14.398 1.00 96.00 70 ALA A O 1
ATOM 548 N N . LEU A 1 71 ? 0.823 -1.483 -14.296 1.00 96.94 71 LEU A N 1
ATOM 549 C CA . LEU A 1 71 ? -0.313 -2.224 -13.739 1.00 96.94 71 LEU A CA 1
ATOM 550 C C . LEU A 1 71 ? 0.081 -2.816 -12.382 1.00 96.94 71 LEU A C 1
ATOM 552 O O . LEU A 1 71 ? 1.233 -3.213 -12.189 1.00 96.94 71 LEU A O 1
ATOM 556 N N . ALA A 1 72 ? -0.858 -2.871 -11.440 1.00 97.06 72 ALA A N 1
ATOM 557 C CA . ALA A 1 72 ? -0.638 -3.498 -10.142 1.00 97.06 72 ALA A CA 1
ATOM 558 C C . ALA A 1 72 ? -1.074 -4.964 -10.187 1.00 97.06 72 ALA A C 1
ATOM 560 O O . ALA A 1 72 ? -2.130 -5.272 -10.725 1.00 97.06 72 ALA A O 1
ATOM 561 N N . THR A 1 73 ? -0.284 -5.853 -9.587 1.00 97.44 73 THR A N 1
ATOM 562 C CA . THR A 1 73 ? -0.606 -7.286 -9.437 1.00 97.44 73 THR A CA 1
ATOM 563 C C . THR A 1 73 ? -0.995 -7.660 -8.009 1.00 97.44 73 THR A C 1
ATOM 565 O O . THR A 1 73 ? -1.511 -8.746 -7.765 1.00 97.44 73 THR A O 1
ATOM 568 N N . ALA A 1 74 ? -0.745 -6.772 -7.049 1.00 97.31 74 ALA A N 1
ATOM 569 C CA . ALA A 1 74 ? -1.116 -6.941 -5.656 1.00 97.31 74 ALA A CA 1
ATOM 570 C C . ALA A 1 74 ? -1.310 -5.576 -4.991 1.00 97.31 74 ALA A C 1
ATOM 572 O O . ALA A 1 74 ? -0.701 -4.578 -5.391 1.00 97.31 74 ALA A O 1
ATOM 573 N N . ILE A 1 75 ? -2.131 -5.555 -3.947 1.00 97.50 75 ILE A N 1
ATOM 574 C CA . ILE A 1 75 ? -2.378 -4.398 -3.090 1.00 97.50 75 ILE A CA 1
ATOM 575 C C . ILE A 1 75 ? -1.926 -4.750 -1.681 1.00 97.50 75 ILE A C 1
ATOM 577 O O . ILE A 1 75 ? -2.190 -5.845 -1.198 1.00 97.50 75 ILE A O 1
ATOM 581 N N . GLN A 1 76 ? -1.264 -3.816 -1.007 1.00 97.25 76 GLN A N 1
ATOM 582 C CA . GLN A 1 76 ? -0.919 -3.956 0.401 1.00 97.25 76 GLN A CA 1
ATOM 583 C C . GLN A 1 76 ? -1.533 -2.809 1.200 1.00 97.25 76 GLN A C 1
ATOM 585 O O . GLN A 1 76 ? -1.309 -1.640 0.883 1.00 97.25 76 GLN A O 1
ATOM 590 N N . VAL A 1 77 ? -2.285 -3.154 2.244 1.00 96.44 77 VAL A N 1
ATOM 591 C CA . VAL A 1 77 ? -2.885 -2.208 3.188 1.00 96.44 77 VAL A CA 1
ATOM 592 C C . VAL A 1 77 ? -2.290 -2.467 4.560 1.00 96.44 77 VAL A C 1
ATOM 594 O O . VAL A 1 77 ? -2.232 -3.604 5.023 1.00 96.44 77 VAL A O 1
ATOM 597 N N . PHE A 1 78 ? -1.836 -1.405 5.213 1.00 95.25 78 PHE A N 1
ATOM 598 C CA . PHE A 1 78 ? -1.257 -1.484 6.544 1.00 95.25 78 PHE A CA 1
ATOM 599 C C . PHE A 1 78 ? -1.783 -0.353 7.420 1.00 95.25 78 PHE A C 1
ATOM 601 O O . PHE A 1 78 ? -2.092 0.740 6.938 1.00 95.25 78 PHE A O 1
ATOM 608 N N . ILE A 1 79 ? -1.859 -0.620 8.719 1.00 92.81 79 ILE A N 1
ATOM 609 C CA . ILE A 1 79 ? -2.255 0.345 9.746 1.00 92.81 79 ILE A CA 1
ATOM 610 C C . ILE A 1 79 ? -1.154 0.347 10.800 1.00 92.81 79 ILE A C 1
ATOM 612 O O . ILE A 1 79 ? -0.539 -0.685 11.046 1.00 92.81 79 ILE A O 1
ATOM 616 N N . LEU A 1 80 ? -0.882 1.500 11.407 1.00 91.94 80 LEU A N 1
ATOM 617 C CA . LEU A 1 80 ? 0.001 1.595 12.565 1.00 91.94 80 LEU A CA 1
ATOM 618 C C . LEU A 1 80 ? -0.667 2.430 13.650 1.00 91.94 80 LEU A C 1
ATOM 620 O O . LEU A 1 80 ? -1.197 3.506 13.368 1.00 91.94 80 LEU A O 1
ATOM 624 N N . THR A 1 81 ? -0.576 1.964 14.889 1.00 91.00 81 THR A N 1
ATOM 625 C CA . THR A 1 81 ? -0.856 2.774 16.075 1.00 91.00 81 THR A CA 1
ATOM 626 C C . THR A 1 81 ? 0.195 3.863 16.260 1.00 91.00 81 THR A C 1
ATOM 628 O O . THR A 1 81 ? 1.274 3.865 15.653 1.00 91.00 81 THR A O 1
ATOM 631 N N . ASN A 1 82 ? -0.122 4.825 17.124 1.00 88.81 82 ASN A N 1
ATOM 632 C CA . ASN A 1 82 ? 0.797 5.896 17.455 1.00 88.81 82 ASN A CA 1
ATOM 633 C C . ASN A 1 82 ? 1.992 5.368 18.269 1.00 88.81 82 ASN A C 1
ATOM 635 O O . ASN A 1 82 ? 1.915 5.225 19.488 1.00 88.81 82 ASN A O 1
ATOM 639 N N . ARG A 1 83 ? 3.125 5.170 17.588 1.00 84.81 83 ARG A N 1
ATOM 640 C CA . ARG A 1 83 ? 4.394 4.736 18.195 1.00 84.81 83 ARG A CA 1
ATOM 641 C C . ARG A 1 83 ? 4.959 5.690 19.254 1.00 84.81 83 ARG A C 1
ATOM 643 O O . ARG A 1 83 ? 5.850 5.297 19.994 1.00 84.81 83 ARG A O 1
ATOM 650 N N . PHE A 1 84 ? 4.506 6.945 19.283 1.00 86.00 84 PHE A N 1
ATOM 651 C CA . PHE A 1 84 ? 4.982 7.954 20.233 1.00 86.00 84 PHE A CA 1
ATOM 652 C C . PHE A 1 84 ? 4.218 7.923 21.563 1.00 86.00 84 PHE A C 1
ATOM 654 O O . PHE A 1 84 ? 4.622 8.597 22.504 1.00 86.00 84 PHE A O 1
ATOM 661 N N . LYS A 1 85 ? 3.138 7.137 21.659 1.00 86.06 85 LYS A N 1
ATOM 662 C CA . LYS A 1 85 ? 2.443 6.852 22.916 1.00 86.06 85 LYS A CA 1
ATOM 663 C C . LYS A 1 85 ? 2.866 5.481 23.430 1.00 86.06 85 LYS A C 1
ATOM 665 O O . LYS A 1 85 ? 2.200 4.488 23.162 1.00 86.06 85 LYS A O 1
ATOM 670 N N . ALA A 1 86 ? 4.002 5.433 24.120 1.00 79.19 86 ALA A N 1
ATOM 671 C CA . ALA A 1 86 ? 4.576 4.181 24.615 1.00 79.19 86 ALA A CA 1
ATOM 672 C C . ALA A 1 86 ? 3.667 3.450 25.621 1.00 79.19 86 ALA A C 1
ATOM 674 O O . ALA A 1 86 ? 3.733 2.227 25.708 1.00 79.19 86 ALA A O 1
ATOM 675 N N . ASP A 1 87 ? 2.805 4.191 26.321 1.00 86.88 87 ASP A N 1
ATOM 676 C CA . ASP A 1 87 ? 1.874 3.648 27.316 1.00 86.88 87 ASP A CA 1
ATOM 677 C C . ASP A 1 87 ? 0.643 2.966 26.686 1.00 86.88 87 ASP A C 1
ATOM 679 O O . ASP A 1 87 ? -0.053 2.206 27.359 1.00 86.88 87 ASP A O 1
ATOM 683 N N . ASP A 1 88 ? 0.381 3.199 25.392 1.00 85.81 88 ASP A N 1
ATOM 684 C CA . ASP A 1 88 ? -0.721 2.573 24.658 1.00 85.81 88 ASP A CA 1
ATOM 685 C C . ASP A 1 88 ? -0.265 1.273 23.974 1.00 85.81 88 ASP A C 1
ATOM 687 O O . ASP A 1 88 ? 0.861 1.153 23.476 1.00 85.81 88 ASP A O 1
ATOM 691 N N . ALA A 1 89 ? -1.186 0.309 23.865 1.00 85.75 89 ALA A N 1
ATOM 692 C CA . ALA A 1 89 ? -0.949 -0.930 23.131 1.00 85.75 89 ALA A CA 1
ATOM 693 C C . ALA A 1 89 ? -0.597 -0.642 21.662 1.00 85.75 89 ALA A C 1
ATOM 695 O O . ALA A 1 89 ? -1.348 0.007 20.929 1.00 85.75 89 ALA A O 1
ATOM 696 N N . GLN A 1 90 ? 0.553 -1.155 21.226 1.00 88.94 90 GLN A N 1
ATOM 697 C CA . GLN A 1 90 ? 1.037 -0.968 19.865 1.00 88.94 90 GLN A CA 1
ATOM 698 C C . GLN A 1 90 ? 0.522 -2.073 18.944 1.00 88.94 90 GLN A C 1
ATOM 700 O O . GLN A 1 90 ? 0.594 -3.258 19.265 1.00 88.94 90 GLN A O 1
ATOM 705 N N . TYR A 1 91 ? 0.030 -1.684 17.773 1.00 88.75 91 TYR A N 1
ATOM 706 C CA . TYR A 1 91 ? -0.518 -2.588 16.775 1.00 88.75 91 TYR A CA 1
ATOM 707 C C . TYR A 1 91 ? -0.158 -2.105 15.367 1.00 88.75 91 TYR A C 1
ATOM 709 O O . TYR A 1 91 ? -0.279 -0.922 15.045 1.00 88.75 91 TYR A O 1
ATOM 717 N N . ALA A 1 92 ? 0.322 -3.023 14.526 1.00 91.50 92 ALA A N 1
ATOM 718 C CA . ALA A 1 92 ? 0.796 -2.705 13.180 1.00 91.50 92 ALA A CA 1
ATOM 719 C C . ALA A 1 92 ? 0.439 -3.804 12.159 1.00 91.50 92 ALA A C 1
ATOM 721 O O . ALA A 1 92 ? 1.335 -4.473 11.637 1.00 91.50 92 ALA A O 1
ATOM 722 N N . PRO A 1 93 ? -0.857 -4.060 11.901 1.00 93.00 93 PRO A N 1
ATOM 723 C CA . PRO A 1 93 ? -1.266 -5.085 10.956 1.00 93.00 93 PRO A CA 1
ATOM 724 C C . PRO A 1 93 ? -0.942 -4.668 9.523 1.00 93.00 93 PRO A C 1
ATOM 726 O O . PRO A 1 93 ? -0.996 -3.492 9.152 1.00 93.00 93 PRO A O 1
ATOM 729 N N . CYS A 1 94 ? -0.662 -5.670 8.699 1.00 95.25 94 CYS A N 1
ATOM 730 C CA . CYS A 1 94 ? -0.453 -5.523 7.271 1.00 95.25 94 CYS A CA 1
ATOM 731 C C . CYS A 1 94 ? -1.122 -6.695 6.553 1.00 95.25 94 CYS A C 1
ATOM 733 O O . CYS A 1 94 ? -0.914 -7.850 6.924 1.00 95.25 94 CYS A O 1
ATOM 735 N N . ALA A 1 95 ? -1.913 -6.394 5.529 1.00 95.88 95 ALA A N 1
ATOM 736 C CA . ALA A 1 95 ? -2.552 -7.372 4.667 1.00 95.88 95 ALA A CA 1
ATOM 737 C C . ALA A 1 95 ? -2.119 -7.127 3.222 1.00 95.88 95 ALA A C 1
ATOM 739 O O . ALA A 1 95 ? -2.080 -5.987 2.760 1.00 95.88 95 ALA A O 1
ATOM 740 N N . THR A 1 96 ? -1.785 -8.203 2.510 1.00 97.00 96 THR A N 1
ATOM 741 C CA . THR A 1 96 ? -1.461 -8.154 1.080 1.00 97.00 96 THR A CA 1
ATOM 742 C C . THR A 1 96 ? -2.469 -8.999 0.319 1.00 97.00 96 THR A C 1
ATOM 744 O O . THR A 1 96 ? -2.622 -10.183 0.608 1.00 97.00 96 THR A O 1
ATOM 747 N N . ILE A 1 97 ? -3.144 -8.383 -0.644 1.00 96.69 97 ILE A N 1
ATOM 748 C CA . ILE A 1 97 ? -4.162 -9.000 -1.485 1.00 96.69 97 ILE A CA 1
ATOM 749 C C . ILE A 1 97 ? -3.601 -9.120 -2.908 1.00 96.69 97 ILE A C 1
ATOM 751 O O . ILE A 1 97 ? -3.355 -8.089 -3.542 1.00 96.69 97 ILE A O 1
ATOM 755 N N . PRO A 1 98 ? -3.366 -10.339 -3.427 1.00 97.19 98 PRO A N 1
ATOM 756 C CA . PRO A 1 98 ? -3.054 -10.522 -4.839 1.00 97.19 98 PRO A CA 1
ATOM 757 C C . PRO A 1 98 ? -4.291 -10.214 -5.691 1.00 97.19 98 PRO A C 1
ATOM 759 O O . PRO A 1 98 ? -5.414 -10.559 -5.319 1.00 97.19 98 PRO A O 1
ATOM 762 N N . LEU A 1 99 ? -4.086 -9.568 -6.836 1.00 97.00 99 LEU A N 1
ATOM 763 C CA . LEU A 1 99 ? -5.147 -9.303 -7.803 1.00 97.00 99 LEU A CA 1
ATOM 764 C C . LEU A 1 99 ? -5.246 -10.476 -8.792 1.00 97.00 99 LEU A C 1
ATOM 766 O O . LEU A 1 99 ? -4.208 -11.021 -9.175 1.00 97.00 99 LEU A O 1
ATOM 770 N N . PRO A 1 100 ? -6.460 -10.873 -9.216 1.00 95.81 100 PRO A N 1
ATOM 771 C CA . PRO A 1 100 ? -6.643 -11.924 -10.223 1.00 95.81 100 PRO A CA 1
ATOM 772 C C . PRO A 1 100 ? -5.951 -11.612 -11.553 1.00 95.81 100 PRO A C 1
ATOM 774 O O . PRO A 1 100 ? -5.404 -12.502 -12.201 1.00 95.81 100 PRO A O 1
ATOM 777 N N . ASP A 1 101 ? -5.970 -10.340 -11.937 1.00 96.19 101 ASP A N 1
ATOM 778 C CA . ASP A 1 101 ? -5.392 -9.816 -13.162 1.00 96.19 101 ASP A CA 1
ATOM 779 C C . ASP A 1 101 ? -4.705 -8.461 -12.894 1.00 96.19 101 ASP A C 1
ATOM 781 O O . ASP A 1 101 ? -5.104 -7.733 -11.977 1.00 96.19 101 ASP A O 1
ATOM 785 N N . PRO A 1 102 ? -3.635 -8.115 -13.637 1.00 97.25 102 PRO A N 1
ATOM 786 C CA . PRO A 1 102 ? -2.964 -6.834 -13.462 1.00 97.25 102 PRO A CA 1
ATOM 787 C C . PRO A 1 102 ? -3.869 -5.660 -13.862 1.00 97.25 102 PRO A C 1
ATOM 789 O O . PRO A 1 102 ? -4.309 -5.595 -15.007 1.00 97.25 102 PRO A O 1
ATOM 792 N N . HIS A 1 103 ? -4.087 -4.695 -12.961 1.00 96.38 103 HIS A N 1
ATOM 793 C CA . HIS A 1 103 ? -5.048 -3.606 -13.191 1.00 96.38 103 HIS A CA 1
ATOM 794 C C . HIS A 1 103 ? -4.564 -2.238 -12.669 1.00 96.38 103 HIS A C 1
ATOM 796 O O . HIS A 1 103 ? -3.753 -2.161 -11.742 1.00 96.38 103 HIS A O 1
ATOM 802 N N . ASP A 1 104 ? -5.073 -1.141 -13.245 1.00 96.69 104 ASP A N 1
ATOM 803 C CA . ASP A 1 104 ? -4.808 0.246 -12.816 1.00 96.69 104 ASP A CA 1
ATOM 804 C C . ASP A 1 104 ? -6.062 1.132 -12.609 1.00 96.69 104 ASP A C 1
ATOM 806 O O . ASP A 1 104 ? -5.952 2.260 -12.109 1.00 96.69 104 ASP A O 1
ATOM 810 N N . ASP A 1 105 ? -7.263 0.648 -12.957 1.00 97.38 105 ASP A N 1
ATOM 811 C CA . ASP A 1 105 ? -8.541 1.306 -12.626 1.00 97.38 105 ASP A CA 1
ATOM 812 C C . ASP A 1 105 ? -8.728 1.473 -11.115 1.00 97.38 105 ASP A C 1
ATOM 814 O O . ASP A 1 105 ? -8.636 0.540 -10.316 1.00 97.38 105 ASP A O 1
ATOM 818 N N . THR A 1 106 ? -9.047 2.707 -10.733 1.00 97.75 106 THR A N 1
ATOM 819 C CA . THR A 1 106 ? -9.237 3.106 -9.342 1.00 97.75 106 THR A CA 1
ATOM 820 C C . THR A 1 106 ? -10.324 2.300 -8.631 1.00 97.75 106 THR A C 1
ATOM 822 O O . THR A 1 106 ? -10.123 1.905 -7.489 1.00 97.75 106 THR A O 1
ATOM 825 N N . ARG A 1 107 ? -11.479 2.065 -9.261 1.00 96.81 107 ARG A N 1
ATOM 826 C CA . ARG A 1 107 ? -12.622 1.381 -8.633 1.00 96.81 107 ARG A CA 1
ATOM 827 C C . ARG A 1 107 ? -12.307 -0.088 -8.403 1.00 96.81 107 ARG A C 1
ATOM 829 O O . ARG A 1 107 ? -12.647 -0.610 -7.344 1.00 96.81 107 ARG A O 1
ATOM 836 N N . TYR A 1 108 ? -11.635 -0.726 -9.362 1.00 97.19 108 TYR A N 1
ATOM 837 C CA . TYR A 1 108 ? -11.155 -2.097 -9.207 1.00 97.19 108 TYR A CA 1
ATOM 838 C C . TYR A 1 108 ? -10.196 -2.188 -8.015 1.00 97.19 108 TYR A C 1
ATOM 840 O O . TYR A 1 108 ? -10.430 -2.951 -7.082 1.00 97.19 108 TYR A O 1
ATOM 848 N N . LEU A 1 109 ? -9.179 -1.326 -7.973 1.00 97.50 109 LEU A N 1
ATOM 849 C CA . LEU A 1 109 ? -8.187 -1.334 -6.900 1.00 97.50 109 LEU A CA 1
ATOM 850 C C . LEU A 1 109 ? -8.781 -0.998 -5.521 1.00 97.50 109 LEU A C 1
ATOM 852 O O . LEU A 1 109 ? -8.449 -1.646 -4.534 1.00 97.50 109 LEU A O 1
ATOM 856 N N . VAL A 1 110 ? -9.694 -0.028 -5.442 1.00 97.44 110 VAL A N 1
ATOM 857 C CA . VAL A 1 110 ? -10.394 0.315 -4.193 1.00 97.44 110 VAL A CA 1
ATOM 858 C C . VAL A 1 110 ? -11.221 -0.868 -3.695 1.00 97.44 110 VAL A C 1
ATOM 860 O O . VAL A 1 110 ? -11.150 -1.194 -2.513 1.00 97.44 110 VAL A O 1
ATOM 863 N N . ARG A 1 111 ? -11.950 -1.555 -4.584 1.00 96.69 111 ARG A N 1
ATOM 864 C CA . ARG A 1 111 ? -12.769 -2.720 -4.224 1.00 96.69 111 ARG A CA 1
ATOM 865 C C . ARG A 1 111 ? -11.952 -3.846 -3.587 1.00 96.69 111 ARG A C 1
ATOM 867 O O . ARG A 1 111 ? -12.451 -4.471 -2.665 1.00 96.69 111 ARG A O 1
ATOM 874 N N . TYR A 1 112 ? -10.735 -4.096 -4.068 1.00 95.94 112 TYR A N 1
ATOM 875 C CA . TYR A 1 112 ? -9.849 -5.131 -3.516 1.00 95.94 112 TYR A CA 1
ATOM 876 C C . TYR A 1 112 ? -9.056 -4.677 -2.280 1.00 95.94 112 TYR A C 1
ATOM 878 O O . TYR A 1 112 ? -8.424 -5.506 -1.632 1.00 95.94 112 TYR A O 1
ATOM 886 N N . SER A 1 113 ? -9.059 -3.380 -1.957 1.00 93.56 113 SER A N 1
ATOM 887 C CA . SER A 1 113 ? -8.351 -2.821 -0.794 1.00 93.56 113 SER A CA 1
ATOM 888 C C . SER A 1 113 ? -9.180 -2.748 0.497 1.00 93.56 113 SER A C 1
ATOM 890 O O . SER A 1 113 ? -8.614 -2.443 1.547 1.00 93.56 113 SER A O 1
ATOM 892 N N . LEU A 1 114 ? -10.495 -2.979 0.420 1.00 90.88 114 LEU A N 1
ATOM 893 C CA . LEU A 1 114 ? -11.458 -2.875 1.526 1.00 90.88 114 LEU A CA 1
ATOM 894 C C . LEU A 1 114 ? -11.947 -4.253 1.969 1.00 90.88 114 LEU A C 1
ATOM 896 O O . LEU A 1 114 ? -12.209 -4.388 3.183 1.00 90.88 114 LEU A O 1
#

Nearest PDB structures (foldseek):
  7yll-assembly1_A  TM=6.174E-01  e=4.537E-02  Caldanaerobacter subterraneus subsp. tengcongensis MB4
  4u7c-assembly1_A  TM=5.960E-01  e=5.535E-02  Homo sapiens
  3osn-assembly1_A  TM=7.069E-01  e=1.022E+00  Homo sapiens
  2alz-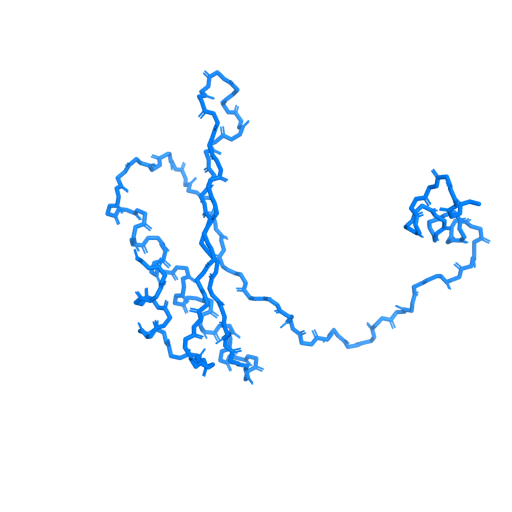assembly1_A  TM=7.632E-01  e=5.720E+00  Homo sapiens
  1pu1-assembly1_A  TM=3.048E-01  e=1.624E+00  Methanothermobacter thermautotrophicus

Solvent-accessible surface area (backbone atoms only — not comparable to full-atom values): 7309 Å² total; per-residue (Å²): 105,70,94,82,40,56,70,64,57,53,41,50,55,40,39,78,70,70,41,86,74,68,82,84,72,92,66,84,73,83,76,93,70,80,83,52,86,79,85,69,98,61,92,83,85,54,68,66,61,49,52,53,50,50,42,56,28,42,40,55,24,25,52,54,33,51,75,68,73,49,63,41,51,58,50,74,52,72,52,71,51,70,81,87,45,76,92,51,89,82,51,67,58,72,50,76,41,76,46,98,59,72,47,46,57,45,68,63,54,34,64,71,72,112

Secondary structure (DSSP, 8-state):
-TTTS-HHHHHHHHHHTT---S---SSPPPPS--------SS----HHHHHHHHHHHHHHHHHHHHHTT--EEEEEEE----TT-TTSPP---EEEEEEEEEE--HHHHHHHH-

pLDDT: mean 90.1, std 8.17, range [62.22, 97.81]

Sequence (114 aa):
MRDRFSVVMERTVMGLRGVSCLALEEVAPPKKQITSSRSFGQSVAGLQELREAVTCYMTRAAEKLRRQRALATAIQVFILTNRFKADDAQYAPCATIPLPDPHDDTRYLVRYSL